Protein AF-A0A534KLQ3-F1 (afdb_monomer_lite)

Structure (mmCIF, N/CA/C/O backbone):
data_AF-A0A534KLQ3-F1
#
_entry.id   AF-A0A534KLQ3-F1
#
loop_
_atom_site.group_PDB
_atom_site.id
_atom_site.type_symbol
_atom_site.label_atom_id
_atom_site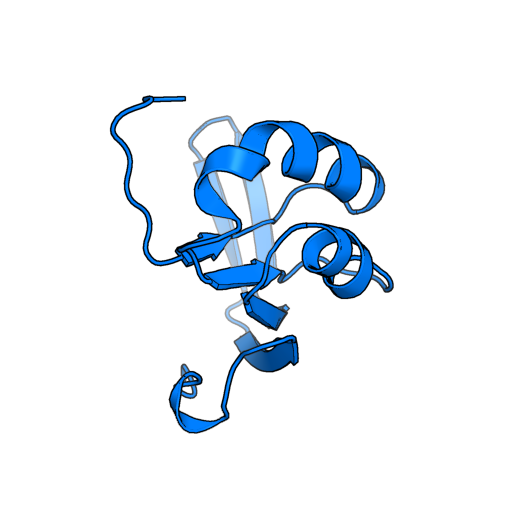.label_alt_id
_atom_site.label_comp_id
_atom_site.label_asym_id
_atom_site.label_entity_id
_atom_site.label_seq_id
_atom_site.pdbx_PDB_ins_code
_atom_site.Cartn_x
_atom_site.Cartn_y
_atom_site.Cartn_z
_atom_site.occupancy
_atom_site.B_iso_or_equiv
_atom_site.auth_seq_id
_atom_site.auth_comp_id
_atom_site.auth_asym_id
_atom_site.auth_atom_id
_atom_site.pdbx_PDB_model_num
ATOM 1 N N . MET A 1 1 ? -2.977 17.352 -1.901 1.00 56.81 1 MET A N 1
ATOM 2 C CA . MET A 1 1 ? -4.099 16.401 -2.074 1.00 56.81 1 MET A CA 1
ATOM 3 C C . MET A 1 1 ? -5.407 17.157 -1.951 1.00 56.81 1 MET A C 1
ATOM 5 O O . MET A 1 1 ? -5.505 18.005 -1.070 1.00 56.81 1 MET A O 1
ATOM 9 N N . SER A 1 2 ? -6.377 16.904 -2.835 1.00 50.56 2 SER A N 1
ATOM 10 C CA . SER A 1 2 ? -7.672 17.584 -2.750 1.00 50.56 2 SER A CA 1
ATOM 11 C C . SER A 1 2 ? -8.369 17.214 -1.442 1.00 50.56 2 SER A C 1
ATOM 13 O O . SER A 1 2 ? -8.663 16.045 -1.200 1.00 50.56 2 SER A O 1
ATOM 15 N N . ARG A 1 3 ? -8.658 18.216 -0.608 1.00 58.56 3 ARG A N 1
ATOM 16 C CA . ARG A 1 3 ? -9.328 18.051 0.692 1.00 58.56 3 ARG A CA 1
ATOM 17 C C . ARG A 1 3 ? -10.804 17.637 0.559 1.00 58.56 3 ARG A C 1
ATOM 19 O O . ARG A 1 3 ? -11.477 17.457 1.567 1.00 58.56 3 ARG A O 1
ATOM 26 N N . THR A 1 4 ? -11.302 17.505 -0.674 1.00 75.31 4 THR A N 1
ATOM 27 C CA . THR A 1 4 ? -12.666 17.068 -1.005 1.00 75.31 4 THR A CA 1
ATOM 28 C C . THR A 1 4 ? -12.757 15.606 -1.438 1.00 75.31 4 THR A C 1
ATOM 30 O O . THR A 1 4 ? -13.869 15.098 -1.567 1.00 75.31 4 THR A O 1
ATOM 33 N N . ALA A 1 5 ? -11.629 14.921 -1.656 1.00 81.44 5 ALA A N 1
ATOM 34 C CA . ALA A 1 5 ? -11.644 13.521 -2.061 1.00 81.44 5 ALA A CA 1
ATOM 35 C C . ALA A 1 5 ? -12.276 12.646 -0.965 1.00 81.44 5 ALA A C 1
ATOM 37 O O . ALA A 1 5 ? -11.973 12.796 0.219 1.00 81.44 5 ALA A O 1
ATOM 38 N N . ARG A 1 6 ? -13.156 11.726 -1.368 1.00 90.44 6 ARG A N 1
ATOM 39 C CA . ARG A 1 6 ? -13.798 10.736 -0.493 1.00 90.44 6 ARG A CA 1
ATOM 40 C C . ARG A 1 6 ? -13.584 9.345 -1.086 1.00 90.44 6 ARG A C 1
ATOM 42 O O . ARG A 1 6 ? -14.497 8.828 -1.716 1.00 90.44 6 ARG A O 1
ATOM 49 N N . PRO A 1 7 ? -12.363 8.799 -0.989 1.00 93.69 7 PRO A N 1
ATOM 50 C CA . PRO A 1 7 ? -12.073 7.491 -1.549 1.00 93.69 7 PRO A CA 1
ATOM 51 C C . PRO A 1 7 ? -12.744 6.391 -0.724 1.00 93.69 7 PRO A C 1
ATOM 53 O O . PRO A 1 7 ? -12.694 6.424 0.506 1.00 93.69 7 PRO A O 1
ATOM 56 N N . ASP A 1 8 ? -13.293 5.391 -1.406 1.00 93.00 8 ASP A N 1
ATOM 57 C CA . ASP A 1 8 ?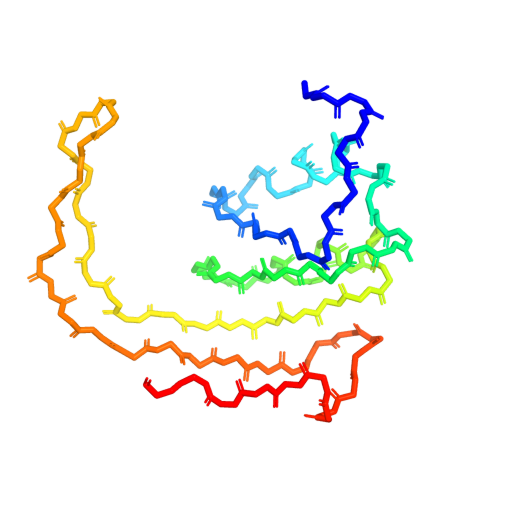 -13.692 4.128 -0.777 1.00 93.00 8 ASP A CA 1
ATOM 58 C C . ASP A 1 8 ? -12.469 3.237 -0.508 1.00 93.00 8 ASP A C 1
ATOM 60 O O . ASP A 1 8 ? -12.411 2.552 0.511 1.00 93.00 8 ASP A O 1
ATOM 64 N N . PHE A 1 9 ? -11.446 3.324 -1.371 1.00 94.38 9 PHE A N 1
ATOM 65 C CA . PHE A 1 9 ? -10.191 2.575 -1.271 1.00 94.38 9 PHE A CA 1
ATOM 66 C C . PHE A 1 9 ? -8.962 3.478 -1.387 1.00 94.38 9 PHE A C 1
ATOM 68 O O . PHE A 1 9 ? -8.918 4.393 -2.211 1.00 94.38 9 PHE A O 1
ATOM 75 N N . VAL A 1 10 ? -7.926 3.174 -0.606 1.00 96.56 10 VAL A N 1
ATOM 76 C CA . VAL A 1 10 ? -6.606 3.813 -0.694 1.00 96.56 10 VAL A CA 1
ATOM 77 C C . VAL A 1 10 ? -5.542 2.733 -0.860 1.00 96.56 10 VAL A C 1
ATOM 79 O O . VAL A 1 10 ? -5.270 1.977 0.070 1.00 96.56 10 VAL A O 1
ATOM 82 N N . PHE A 1 11 ? -4.918 2.674 -2.036 1.00 96.75 11 PHE A N 1
ATOM 83 C CA . PHE A 1 11 ? -3.792 1.776 -2.294 1.00 96.75 11 PHE A CA 1
ATOM 84 C C . PHE A 1 11 ? -2.484 2.416 -1.826 1.00 96.75 11 PHE A C 1
ATOM 86 O O . PHE A 1 11 ? -2.110 3.499 -2.281 1.00 96.75 11 PHE A O 1
ATOM 93 N N . VAL A 1 12 ? -1.774 1.732 -0.933 1.00 97.56 12 VAL A N 1
ATOM 94 C CA . VAL A 1 12 ? -0.444 2.124 -0.465 1.00 97.56 12 VAL A CA 1
ATOM 95 C C . VAL A 1 12 ? 0.581 1.257 -1.186 1.00 97.56 12 VAL A C 1
ATOM 97 O O . VAL A 1 12 ? 0.715 0.069 -0.906 1.00 97.56 12 VAL A O 1
ATOM 100 N N . THR A 1 13 ? 1.291 1.854 -2.145 1.00 95.94 13 THR A N 1
ATOM 101 C CA . THR A 1 13 ? 2.303 1.181 -2.983 1.00 95.94 13 THR A CA 1
ATOM 102 C C . THR A 1 13 ? 3.654 1.900 -2.954 1.00 95.94 13 THR A C 1
ATOM 104 O O . THR A 1 13 ? 4.473 1.744 -3.858 1.00 95.94 13 THR A O 1
ATOM 107 N N . THR A 1 14 ? 3.896 2.721 -1.927 1.00 95.94 14 THR A N 1
ATOM 108 C CA . THR A 1 14 ? 5.219 3.301 -1.662 1.00 95.94 14 THR A CA 1
ATOM 109 C C . THR A 1 14 ? 6.213 2.202 -1.291 1.00 95.94 14 THR A C 1
ATOM 111 O O . THR A 1 14 ? 5.834 1.064 -1.003 1.00 95.94 14 THR A O 1
ATOM 114 N N . LYS A 1 15 ? 7.508 2.516 -1.239 1.00 94.50 15 LYS A N 1
ATOM 115 C CA . LYS A 1 15 ? 8.465 1.580 -0.639 1.00 94.50 15 LYS A CA 1
ATOM 116 C C . LYS A 1 15 ? 8.162 1.421 0.858 1.00 94.50 15 LYS A C 1
ATOM 118 O O . LYS A 1 15 ? 7.640 2.342 1.484 1.00 94.50 15 LYS A O 1
ATOM 123 N N . SER A 1 16 ? 8.451 0.247 1.419 1.00 93.06 16 SER A N 1
ATOM 124 C CA . SER A 1 16 ? 8.016 -0.139 2.774 1.00 93.06 16 SER A CA 1
ATOM 125 C C . SER A 1 16 ? 8.504 0.809 3.873 1.00 93.06 16 SER A C 1
ATOM 127 O O . SER A 1 16 ? 7.781 1.097 4.824 1.00 93.06 16 SER A O 1
ATOM 129 N N . TYR A 1 17 ? 9.705 1.362 3.712 1.00 94.06 17 TYR A N 1
ATOM 130 C CA . TYR A 1 17 ? 10.282 2.336 4.637 1.00 94.06 17 TYR A CA 1
ATOM 131 C C . TYR A 1 17 ? 9.568 3.701 4.630 1.00 94.06 17 TYR A C 1
ATOM 133 O O . TYR A 1 17 ? 9.694 4.454 5.592 1.00 94.06 17 TYR A O 1
ATOM 141 N N . ASP A 1 18 ? 8.768 4.003 3.603 1.00 96.69 18 ASP A N 1
ATOM 142 C CA . ASP A 1 18 ? 7.977 5.236 3.516 1.00 96.69 18 ASP A CA 1
ATOM 143 C C . ASP A 1 18 ? 6.538 5.060 4.028 1.00 96.69 18 ASP A C 1
ATOM 145 O O . ASP A 1 18 ? 5.813 6.048 4.171 1.00 96.69 18 ASP A O 1
ATOM 149 N N . THR A 1 19 ? 6.103 3.831 4.340 1.00 97.44 19 THR A N 1
ATOM 150 C CA . THR A 1 19 ? 4.708 3.520 4.705 1.00 97.44 19 THR A CA 1
ATOM 151 C C . THR A 1 19 ? 4.219 4.357 5.890 1.00 97.44 19 THR A C 1
ATOM 153 O O . THR A 1 19 ? 3.125 4.917 5.844 1.00 97.44 19 THR A O 1
ATOM 156 N N . ALA A 1 20 ? 5.031 4.510 6.942 1.00 97.12 20 ALA A N 1
ATOM 157 C CA . ALA A 1 20 ? 4.653 5.309 8.111 1.00 97.12 20 ALA A CA 1
ATOM 158 C C . ALA A 1 20 ? 4.433 6.791 7.754 1.00 97.12 20 ALA A C 1
ATOM 160 O O . ALA A 1 20 ? 3.444 7.390 8.178 1.00 97.12 20 ALA A O 1
ATOM 161 N N . ASN A 1 21 ? 5.311 7.359 6.921 1.00 97.50 21 ASN A N 1
ATOM 162 C CA . ASN A 1 21 ? 5.211 8.746 6.466 1.00 97.50 21 ASN A CA 1
ATOM 163 C C . ASN A 1 21 ? 4.001 8.951 5.547 1.00 97.50 21 ASN A C 1
ATOM 165 O O . ASN A 1 21 ? 3.269 9.928 5.707 1.00 97.50 21 ASN A O 1
ATOM 169 N N . ALA A 1 22 ? 3.734 8.009 4.639 1.00 97.12 22 ALA A N 1
ATOM 170 C CA . ALA A 1 22 ? 2.540 8.036 3.798 1.00 97.12 22 ALA A CA 1
ATOM 171 C C . ALA A 1 22 ? 1.260 8.061 4.651 1.00 97.12 22 ALA A C 1
ATOM 173 O O . ALA A 1 22 ? 0.359 8.871 4.412 1.00 97.12 22 ALA A O 1
ATOM 174 N N . MET A 1 23 ? 1.211 7.247 5.709 1.00 97.56 23 MET A N 1
ATOM 175 C CA . MET A 1 23 ? 0.059 7.196 6.607 1.00 97.56 23 MET A CA 1
ATOM 176 C C . MET A 1 23 ? -0.172 8.490 7.388 1.00 97.56 23 MET A C 1
ATOM 178 O O . MET A 1 23 ? -1.323 8.776 7.703 1.00 97.56 23 MET A O 1
ATOM 182 N N . LEU A 1 24 ? 0.854 9.311 7.655 1.00 97.06 24 LEU A N 1
ATOM 183 C CA . LEU A 1 24 ? 0.671 10.645 8.252 1.00 97.06 24 LEU A CA 1
ATOM 184 C C . LEU A 1 24 ? -0.150 11.574 7.350 1.00 97.06 24 LEU A C 1
ATOM 186 O O . LEU A 1 24 ? -1.010 12.307 7.837 1.00 97.06 24 LEU A O 1
ATOM 190 N N . VAL A 1 25 ? 0.084 11.518 6.041 1.00 95.19 25 VAL A N 1
ATOM 191 C CA . VAL A 1 25 ? -0.625 12.351 5.059 1.00 95.19 25 VAL A CA 1
ATOM 192 C C . VAL A 1 25 ? -2.025 11.798 4.779 1.00 95.19 25 VAL A C 1
ATOM 194 O O . VAL A 1 25 ? -2.965 12.562 4.564 1.00 95.19 25 VAL A O 1
ATOM 197 N N . LEU A 1 26 ? -2.178 10.472 4.819 1.00 96.38 26 LEU A N 1
ATOM 198 C CA . LEU A 1 26 ? -3.423 9.769 4.499 1.00 96.38 26 LEU A CA 1
ATOM 199 C C . LEU A 1 26 ? -4.396 9.628 5.684 1.00 96.38 26 LEU A C 1
ATOM 201 O O . LEU A 1 26 ? -5.525 9.178 5.478 1.00 96.38 26 LEU A O 1
ATOM 205 N N . ARG A 1 27 ? -4.015 10.057 6.900 1.00 95.62 27 ARG A N 1
ATOM 206 C CA . ARG A 1 27 ? -4.874 10.031 8.108 1.00 95.62 27 ARG A CA 1
ATOM 207 C C . ARG A 1 27 ? -6.310 10.514 7.889 1.00 95.62 27 ARG A C 1
ATOM 209 O O . ARG A 1 27 ? -7.205 9.876 8.437 1.00 95.62 27 ARG A O 1
ATOM 216 N N . PRO A 1 28 ? -6.584 11.577 7.103 1.00 95.69 28 PRO A N 1
ATOM 217 C CA . PRO A 1 28 ? -7.956 12.043 6.895 1.00 95.69 28 PRO A CA 1
ATOM 218 C C . PRO A 1 28 ? -8.908 10.989 6.310 1.00 95.69 28 PRO A C 1
ATOM 220 O O . PRO A 1 28 ? -10.120 11.118 6.465 1.00 95.69 28 PRO A O 1
ATOM 223 N N . PHE A 1 29 ? -8.383 9.951 5.650 1.00 95.94 29 PHE A N 1
ATOM 224 C CA . PHE A 1 29 ? -9.175 8.876 5.048 1.00 95.94 29 PHE A CA 1
ATOM 225 C C . PHE A 1 29 ? -9.272 7.621 5.933 1.00 95.94 29 PHE A C 1
ATOM 227 O O . PHE A 1 29 ? -10.083 6.746 5.649 1.00 95.94 29 PHE A O 1
ATOM 234 N N . ALA A 1 30 ? -8.488 7.537 7.012 1.00 95.81 30 ALA A N 1
ATOM 235 C CA . ALA A 1 30 ? -8.258 6.330 7.816 1.00 95.81 30 ALA A CA 1
ATOM 236 C C . ALA A 1 30 ? -9.509 5.736 8.492 1.00 95.81 30 ALA A C 1
ATOM 238 O O . ALA A 1 30 ? -9.587 4.527 8.709 1.00 95.81 30 ALA A O 1
ATOM 239 N N . GLU A 1 31 ? -10.492 6.582 8.804 1.00 95.12 31 GLU A N 1
ATOM 240 C CA . GLU A 1 31 ? -11.758 6.168 9.424 1.00 95.12 31 GLU A CA 1
ATOM 241 C C . GLU A 1 31 ? -12.755 5.578 8.420 1.00 95.12 31 GLU A C 1
ATOM 243 O O . GLU A 1 31 ? -13.655 4.837 8.808 1.00 95.12 31 GLU A O 1
ATOM 248 N N . ARG A 1 32 ? -12.643 5.940 7.135 1.00 92.62 32 ARG A N 1
ATOM 249 C CA . ARG A 1 32 ? -13.682 5.669 6.130 1.00 92.62 32 ARG A CA 1
ATOM 250 C C . ARG A 1 32 ? -13.210 4.830 4.964 1.00 92.62 32 ARG A C 1
ATOM 252 O O . ARG A 1 32 ? -13.995 4.027 4.498 1.00 92.62 32 ARG A O 1
ATOM 259 N N . ALA A 1 33 ? -11.997 5.001 4.466 1.00 94.88 33 ALA A N 1
ATOM 260 C CA . ALA A 1 33 ? -11.523 4.206 3.342 1.00 94.88 33 ALA A CA 1
ATOM 261 C C . ALA A 1 33 ? -11.043 2.829 3.815 1.00 94.88 33 ALA A C 1
ATOM 263 O O . ALA A 1 33 ? -10.600 2.669 4.955 1.00 94.88 33 ALA A O 1
ATOM 264 N N . ILE A 1 34 ? -11.096 1.848 2.921 1.00 95.69 34 ILE A N 1
ATOM 265 C CA . ILE A 1 34 ? -10.362 0.593 3.059 1.00 95.69 34 ILE A CA 1
ATOM 266 C C . ILE A 1 34 ? -8.949 0.826 2.523 1.00 95.69 34 ILE A C 1
ATOM 268 O O . ILE A 1 34 ? -8.760 1.239 1.377 1.00 95.69 34 ILE A O 1
ATOM 272 N N . PHE A 1 35 ? -7.944 0.579 3.354 1.00 97.31 35 PHE A N 1
ATOM 273 C CA . PHE A 1 35 ? -6.550 0.694 2.945 1.00 97.31 35 PHE A CA 1
ATOM 274 C C . PHE A 1 35 ? -6.063 -0.645 2.405 1.00 97.31 35 PHE A C 1
ATOM 276 O O . PHE A 1 35 ? -6.220 -1.673 3.059 1.00 97.31 35 PHE A O 1
ATOM 283 N N . VAL A 1 36 ? -5.459 -0.630 1.221 1.00 96.94 36 VAL A N 1
ATOM 284 C CA . VAL A 1 36 ? -4.974 -1.829 0.534 1.00 96.94 36 VAL A CA 1
ATOM 285 C C . VAL A 1 36 ? -3.466 -1.725 0.364 1.00 96.94 36 VAL A C 1
ATOM 287 O O . VAL A 1 36 ? -2.970 -0.723 -0.153 1.00 96.94 36 VAL A O 1
ATOM 290 N N . THR A 1 37 ? -2.727 -2.754 0.767 1.00 97.56 37 THR A N 1
ATOM 291 C CA . THR A 1 37 ? -1.290 -2.853 0.484 1.00 97.56 37 THR A CA 1
ATOM 292 C C . THR A 1 37 ? -0.992 -4.058 -0.398 1.00 97.56 37 THR A C 1
ATOM 294 O O . THR A 1 37 ? -1.451 -5.164 -0.128 1.00 97.56 37 THR A O 1
ATOM 297 N N . LEU A 1 38 ? -0.220 -3.812 -1.459 1.00 95.94 38 LEU A N 1
ATOM 298 C CA . LEU A 1 38 ? 0.381 -4.822 -2.342 1.00 95.94 38 LEU A CA 1
ATOM 299 C C . LEU A 1 38 ? 1.918 -4.763 -2.276 1.00 95.94 38 LEU A C 1
ATOM 301 O O . LEU A 1 38 ? 2.615 -5.199 -3.190 1.00 95.94 38 LEU A O 1
ATOM 305 N N . GLN A 1 39 ? 2.455 -4.112 -1.242 1.00 96.69 39 GLN A N 1
ATOM 306 C CA . GLN A 1 39 ? 3.884 -3.858 -1.112 1.00 96.69 39 GLN A CA 1
ATOM 307 C C . GLN A 1 39 ? 4.621 -5.158 -0.801 1.00 96.69 39 GLN A C 1
ATOM 309 O O . GLN A 1 39 ? 4.224 -5.914 0.082 1.00 96.69 39 GLN A O 1
ATOM 314 N N . ASN A 1 40 ? 5.755 -5.370 -1.464 1.00 92.75 40 ASN A N 1
ATOM 315 C CA . ASN A 1 40 ? 6.657 -6.456 -1.101 1.00 92.75 40 ASN A CA 1
ATOM 316 C C . ASN A 1 40 ? 7.204 -6.267 0.328 1.00 92.75 40 ASN A C 1
ATOM 318 O O . ASN A 1 40 ? 7.469 -5.143 0.771 1.00 92.75 40 ASN A O 1
ATOM 322 N N . GLY A 1 41 ? 7.442 -7.386 1.016 1.00 88.44 41 GLY A N 1
ATOM 323 C CA . GLY A 1 41 ? 7.999 -7.424 2.370 1.00 88.44 41 GLY A CA 1
ATOM 324 C C . GLY A 1 41 ? 6.9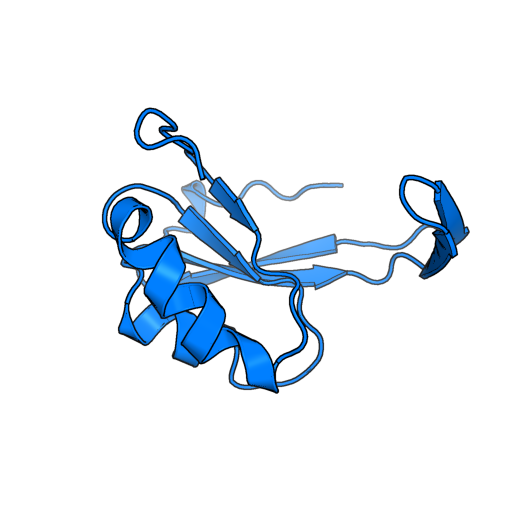48 -7.472 3.484 1.00 88.44 41 GLY A C 1
ATOM 325 O O . GLY A 1 41 ? 5.746 -7.425 3.241 1.00 88.44 41 GLY A O 1
ATOM 326 N N . LEU A 1 42 ? 7.426 -7.590 4.724 1.00 89.00 42 LEU A N 1
ATOM 327 C CA . LEU A 1 42 ? 6.605 -7.741 5.932 1.00 89.00 42 LEU A CA 1
ATOM 328 C C . LEU A 1 42 ? 6.438 -6.400 6.667 1.00 89.00 42 LEU A C 1
ATOM 330 O O . LEU A 1 42 ? 7.270 -5.504 6.521 1.00 89.00 42 LEU A O 1
ATOM 334 N N . GLY A 1 43 ? 5.391 -6.263 7.487 1.00 95.50 43 GLY A N 1
ATOM 335 C CA . GLY A 1 43 ? 5.211 -5.113 8.385 1.00 95.50 43 GLY A CA 1
ATOM 336 C C . GLY A 1 43 ? 4.413 -3.935 7.808 1.00 95.50 43 GLY A C 1
ATOM 337 O O . GLY A 1 43 ? 4.111 -2.978 8.532 1.00 95.50 43 GLY A O 1
ATOM 338 N N . ASN A 1 44 ? 4.087 -3.955 6.511 1.00 97.88 44 ASN A N 1
ATOM 339 C CA . ASN A 1 44 ? 3.361 -2.864 5.855 1.00 97.88 44 ASN A CA 1
ATOM 340 C C . ASN A 1 44 ? 1.918 -2.767 6.365 1.00 97.88 44 ASN A C 1
ATOM 342 O O . ASN A 1 44 ? 1.483 -1.691 6.778 1.00 97.88 44 ASN A O 1
ATOM 346 N N . ALA A 1 45 ? 1.200 -3.892 6.386 1.00 97.56 45 ALA A N 1
ATOM 347 C CA . ALA A 1 45 ? -0.192 -3.946 6.818 1.00 97.56 45 ALA A CA 1
ATOM 348 C C . ALA A 1 45 ? -0.336 -3.559 8.299 1.00 97.56 45 ALA A C 1
ATOM 350 O O . ALA A 1 45 ? -1.210 -2.770 8.646 1.00 97.56 45 ALA A O 1
ATOM 351 N N . GLU A 1 46 ? 0.586 -4.000 9.155 1.00 98.31 46 GLU A N 1
ATOM 352 C CA . GLU A 1 46 ? 0.690 -3.607 10.562 1.00 98.31 46 GLU A CA 1
ATOM 353 C C . GLU A 1 46 ? 0.934 -2.104 10.707 1.00 98.31 46 GLU A C 1
ATOM 355 O O . GLU A 1 46 ? 0.311 -1.440 11.535 1.00 98.31 46 GLU A O 1
ATOM 360 N N . THR A 1 47 ? 1.828 -1.546 9.888 1.00 98.25 47 THR A N 1
ATOM 361 C CA . THR A 1 47 ? 2.117 -0.107 9.900 1.00 98.25 47 THR A CA 1
ATOM 362 C C . THR A 1 47 ? 0.901 0.718 9.510 1.00 98.25 47 THR A C 1
ATOM 364 O O . THR A 1 47 ? 0.639 1.741 10.141 1.00 98.25 47 THR A O 1
ATOM 367 N N . ILE A 1 48 ? 0.146 0.263 8.515 1.00 98.44 48 ILE A N 1
ATOM 368 C CA . ILE A 1 48 ? -1.092 0.904 8.069 1.00 98.44 48 ILE A CA 1
ATOM 369 C C . ILE A 1 48 ? -2.184 0.766 9.141 1.00 98.44 48 ILE A C 1
ATOM 371 O O . ILE A 1 48 ? -2.833 1.756 9.487 1.00 98.44 48 ILE A O 1
ATOM 375 N N . ALA A 1 49 ? -2.337 -0.424 9.729 1.00 98.25 49 ALA A N 1
ATOM 376 C CA . ALA A 1 49 ? -3.342 -0.740 10.748 1.00 98.25 49 ALA A CA 1
ATOM 377 C C . ALA A 1 49 ? -3.143 0.017 12.072 1.00 98.25 49 ALA A C 1
ATOM 379 O O . ALA A 1 49 ? -4.082 0.151 12.851 1.00 98.25 49 ALA A O 1
ATOM 380 N N . ARG A 1 50 ? -1.957 0.591 12.320 1.00 98.06 50 ARG A N 1
ATOM 381 C CA . ARG A 1 50 ? -1.750 1.544 13.428 1.00 98.06 50 ARG A CA 1
ATOM 382 C C . ARG A 1 50 ? -2.573 2.829 13.290 1.00 98.06 50 ARG A C 1
ATOM 384 O O . ARG A 1 50 ? -2.601 3.635 14.215 1.00 98.06 50 ARG A O 1
ATOM 391 N N . THR A 1 51 ? -3.160 3.093 12.126 1.00 97.38 51 THR A N 1
ATOM 392 C CA . THR A 1 51 ? -3.896 4.332 11.846 1.00 97.38 51 THR A CA 1
ATOM 393 C C . THR A 1 51 ? -5.219 4.069 11.133 1.00 97.38 51 THR A C 1
ATOM 395 O O . THR A 1 51 ? -6.222 4.659 11.517 1.00 97.38 51 THR A O 1
ATOM 398 N N . ALA A 1 52 ? -5.244 3.212 10.109 1.00 97.94 52 ALA A N 1
ATOM 399 C CA . ALA A 1 52 ? -6.459 2.882 9.368 1.00 97.94 52 ALA A CA 1
ATOM 400 C C . ALA A 1 52 ? -7.289 1.812 10.083 1.00 97.94 52 ALA A C 1
ATOM 402 O O . ALA A 1 52 ? -6.746 0.811 10.548 1.00 97.94 52 ALA A O 1
ATOM 403 N N . ARG A 1 53 ? -8.615 1.995 10.112 1.00 96.94 53 ARG A N 1
ATOM 404 C CA . ARG A 1 53 ? -9.535 1.032 10.747 1.00 96.94 53 ARG A CA 1
ATOM 405 C C . ARG A 1 53 ? -9.764 -0.223 9.920 1.00 96.94 53 ARG A C 1
ATOM 407 O O . ARG A 1 53 ? -10.080 -1.258 10.490 1.00 96.94 53 ARG A O 1
ATOM 414 N N . ARG A 1 54 ? -9.633 -0.109 8.596 1.00 96.69 54 ARG A N 1
ATOM 415 C CA . ARG A 1 54 ? -9.904 -1.178 7.634 1.00 96.69 54 ARG A CA 1
ATOM 416 C C . ARG A 1 54 ? -8.702 -1.381 6.736 1.00 96.69 54 ARG A C 1
ATOM 418 O O . ARG A 1 54 ? -8.308 -0.455 6.025 1.00 96.69 54 ARG A O 1
ATOM 425 N N . VAL A 1 55 ? -8.122 -2.574 6.788 1.00 97.44 55 VAL A N 1
ATOM 426 C CA . VAL A 1 55 ? -6.904 -2.926 6.059 1.00 97.44 55 VAL A CA 1
ATOM 427 C C . VAL A 1 55 ? -7.081 -4.264 5.360 1.00 97.44 55 VAL A C 1
ATOM 429 O O . VAL A 1 55 ? -7.443 -5.263 5.982 1.00 97.44 55 VAL A O 1
ATOM 432 N N . VAL A 1 56 ? -6.759 -4.264 4.073 1.00 95.88 56 VAL A N 1
ATOM 433 C CA . VAL A 1 56 ? -6.608 -5.439 3.220 1.00 95.88 56 VAL A CA 1
ATOM 434 C C . VAL A 1 56 ? -5.136 -5.548 2.849 1.00 95.88 56 VAL A C 1
ATOM 436 O O . VAL A 1 56 ? -4.503 -4.563 2.454 1.00 95.88 56 VAL A O 1
ATOM 439 N N . ALA A 1 57 ? -4.587 -6.747 2.970 1.00 94.81 57 ALA A N 1
ATOM 440 C CA . ALA A 1 57 ? -3.238 -7.049 2.523 1.00 94.81 57 ALA A CA 1
ATOM 441 C C . ALA A 1 57 ? -3.303 -7.969 1.309 1.00 94.81 57 ALA A C 1
ATOM 443 O O . ALA A 1 57 ? -4.228 -8.767 1.163 1.00 94.81 57 ALA A O 1
ATOM 444 N N . GLY A 1 58 ? -2.316 -7.867 0.435 1.00 92.94 58 GLY A N 1
ATOM 445 C CA . GLY A 1 58 ? -2.246 -8.732 -0.719 1.00 92.94 58 GLY A CA 1
ATOM 446 C C . GLY A 1 58 ? -0.882 -8.758 -1.363 1.00 92.94 58 GLY A C 1
ATOM 447 O O . GLY A 1 58 ? 0.038 -8.031 -0.986 1.00 92.94 58 GLY A O 1
ATOM 448 N N . THR A 1 59 ? -0.773 -9.615 -2.360 1.00 93.81 59 THR A N 1
ATOM 449 C CA . THR A 1 59 ? 0.417 -9.768 -3.184 1.00 93.81 59 THR A CA 1
ATOM 450 C C . THR A 1 59 ? 0.017 -9.678 -4.644 1.00 93.81 59 THR A C 1
ATOM 452 O O . THR A 1 59 ? -1.111 -9.995 -5.019 1.00 93.81 59 THR A O 1
ATOM 455 N N . THR A 1 60 ? 0.942 -9.216 -5.477 1.00 94.12 60 THR A N 1
ATOM 456 C CA . THR A 1 60 ? 0.769 -9.201 -6.926 1.00 94.12 60 THR A CA 1
ATOM 457 C C . THR A 1 60 ? 2.038 -9.705 -7.594 1.00 94.12 60 THR A C 1
ATOM 459 O O . THR A 1 60 ? 3.142 -9.363 -7.168 1.00 94.12 60 THR A O 1
ATOM 462 N N . THR A 1 61 ? 1.894 -10.532 -8.626 1.00 94.69 61 THR A N 1
ATOM 463 C CA . THR A 1 61 ? 3.016 -11.055 -9.422 1.00 94.69 61 THR A CA 1
ATOM 464 C C . THR A 1 61 ? 3.112 -10.402 -10.801 1.00 94.69 61 THR A C 1
ATOM 466 O O . THR A 1 61 ? 3.879 -10.854 -11.650 1.00 94.69 61 THR A O 1
ATOM 469 N N . HIS A 1 62 ? 2.372 -9.311 -11.040 1.00 95.69 62 HIS A N 1
ATOM 470 C CA . HIS A 1 62 ? 2.502 -8.530 -12.268 1.00 95.69 62 HIS A CA 1
ATOM 471 C C . HIS A 1 62 ? 3.919 -7.962 -12.411 1.00 95.69 62 HIS A C 1
ATOM 473 O O . HIS A 1 62 ? 4.436 -7.275 -11.528 1.00 95.69 62 HIS A O 1
ATOM 479 N N . GLY A 1 63 ? 4.531 -8.192 -13.571 1.00 95.81 63 GLY A N 1
ATOM 480 C CA . GLY A 1 63 ? 5.812 -7.591 -13.917 1.00 95.81 63 GLY A CA 1
ATOM 481 C C . GLY A 1 63 ? 5.600 -6.209 -14.519 1.00 95.81 63 GLY A C 1
ATOM 482 O O . GLY A 1 63 ? 5.134 -6.109 -15.650 1.00 95.81 63 GLY A O 1
ATOM 483 N N . VAL A 1 64 ? 5.961 -5.139 -13.811 1.00 95.94 64 VAL A N 1
ATOM 484 C CA . VAL A 1 64 ? 5.881 -3.764 -14.333 1.00 95.94 64 VAL A CA 1
ATOM 485 C C . VAL A 1 64 ? 7.249 -3.099 -14.262 1.00 95.94 64 VAL A C 1
ATOM 487 O O . VAL A 1 64 ? 7.916 -3.124 -13.231 1.00 95.94 64 VAL A O 1
ATOM 490 N N . THR A 1 65 ? 7.680 -2.494 -15.367 1.00 97.31 65 THR A N 1
ATOM 491 C CA . THR A 1 65 ? 8.897 -1.679 -15.433 1.00 97.31 65 THR A CA 1
ATOM 492 C C . THR A 1 65 ? 8.513 -0.212 -15.563 1.00 97.31 65 THR A C 1
ATOM 494 O O . THR A 1 65 ? 7.757 0.153 -16.461 1.00 97.31 65 THR A O 1
ATOM 497 N N . PHE A 1 66 ? 9.049 0.631 -14.685 1.00 96.81 66 PHE A N 1
ATOM 498 C CA . PHE A 1 66 ? 8.971 2.080 -14.841 1.00 96.81 66 PHE A CA 1
ATOM 499 C C . PHE A 1 66 ? 9.855 2.517 -16.015 1.00 96.81 66 PHE A C 1
ATOM 501 O O . PHE A 1 66 ? 11.042 2.193 -16.028 1.00 96.81 66 PHE A O 1
ATOM 508 N N . VAL A 1 67 ? 9.277 3.219 -16.991 1.00 98.25 67 VAL A N 1
ATOM 509 C CA . VAL A 1 67 ? 10.005 3.742 -18.160 1.00 98.25 67 VAL A CA 1
ATOM 510 C C . VAL A 1 67 ? 10.273 5.235 -17.976 1.00 98.25 67 VAL A C 1
ATOM 512 O O . VAL A 1 67 ? 11.404 5.686 -18.148 1.00 98.25 67 VAL A O 1
ATOM 515 N N . GLY A 1 68 ? 9.258 5.982 -17.537 1.00 97.88 68 GLY A N 1
ATOM 516 C CA . GLY A 1 68 ? 9.347 7.410 -17.250 1.00 97.88 68 GLY A CA 1
ATOM 517 C C . GLY A 1 68 ? 8.070 7.946 -16.592 1.00 97.88 68 GLY A C 1
ATOM 518 O O . GLY A 1 68 ? 7.104 7.205 -16.401 1.00 97.88 68 GLY A O 1
ATOM 519 N N . PRO A 1 69 ? 8.025 9.230 -16.197 1.00 97.50 69 PRO A N 1
ATOM 520 C CA . PRO A 1 69 ? 6.819 9.830 -15.632 1.00 97.50 69 PRO A CA 1
ATOM 521 C C . PRO A 1 69 ? 5.622 9.692 -16.584 1.00 97.50 69 PRO A C 1
ATOM 523 O O . PRO A 1 69 ? 5.660 10.182 -17.706 1.00 97.50 69 PRO A O 1
ATOM 526 N N . GLY A 1 70 ? 4.558 9.026 -16.130 1.00 96.94 70 GLY A N 1
ATOM 527 C CA . GLY A 1 70 ? 3.377 8.744 -16.953 1.00 96.94 70 GLY A CA 1
ATOM 528 C C . GLY A 1 70 ? 3.511 7.536 -17.889 1.00 96.94 70 GLY A C 1
ATOM 529 O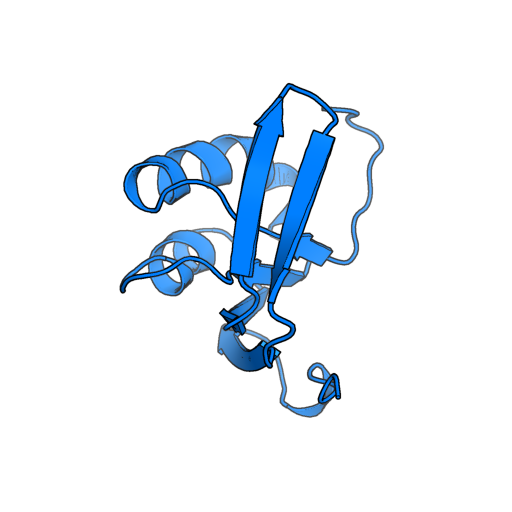 O . GLY A 1 70 ? 2.544 7.220 -18.576 1.00 96.94 70 GLY A O 1
ATOM 530 N N . GLU A 1 71 ? 4.650 6.832 -17.889 1.00 97.94 71 GLU A N 1
ATOM 531 C CA . GLU A 1 71 ? 4.906 5.685 -18.763 1.00 97.94 71 GLU A CA 1
ATOM 532 C C . GLU A 1 71 ? 5.450 4.469 -17.996 1.00 97.94 71 GLU A C 1
ATOM 534 O O . GLU A 1 71 ? 6.483 4.506 -17.315 1.00 97.94 71 GLU A O 1
ATOM 539 N N . ILE A 1 72 ? 4.754 3.345 -18.153 1.00 97.88 72 ILE A N 1
ATOM 540 C CA . ILE A 1 72 ? 5.154 2.040 -17.629 1.00 97.88 72 ILE A CA 1
ATOM 541 C C . ILE A 1 72 ? 5.088 1.002 -18.741 1.00 97.88 72 ILE A C 1
ATOM 543 O O . ILE A 1 72 ? 4.266 1.095 -19.651 1.00 97.88 72 ILE A O 1
ATOM 547 N N . ARG A 1 73 ? 5.918 -0.034 -18.631 1.00 97.75 73 ARG A N 1
ATOM 548 C CA . ARG A 1 73 ? 5.820 -1.243 -19.448 1.00 97.75 73 ARG A CA 1
ATOM 549 C C . ARG A 1 73 ? 5.302 -2.383 -18.585 1.00 97.75 73 ARG A C 1
ATOM 551 O O . ARG A 1 73 ? 5.990 -2.823 -17.663 1.00 97.75 73 ARG A O 1
ATOM 558 N N . HIS A 1 74 ? 4.112 -2.885 -18.900 1.00 97.38 74 HIS A N 1
ATOM 559 C CA . HIS A 1 74 ? 3.587 -4.113 -18.304 1.00 97.38 74 HIS A CA 1
ATOM 560 C C . HIS A 1 74 ? 4.269 -5.3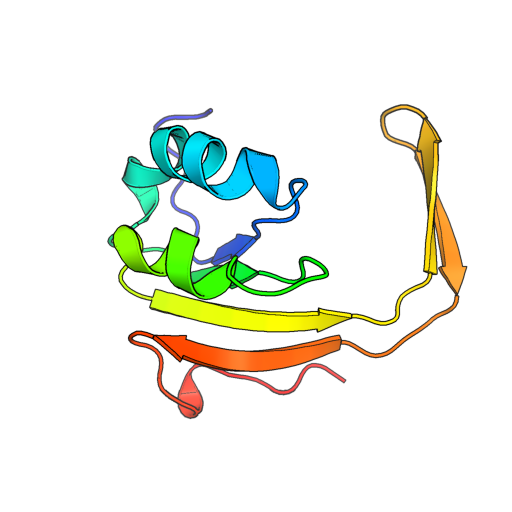10 -18.981 1.00 97.38 74 HIS A C 1
ATOM 562 O O . HIS A 1 74 ? 3.919 -5.716 -20.082 1.00 97.38 74 HIS A O 1
ATOM 568 N N . ALA A 1 75 ? 5.339 -5.793 -18.356 1.00 95.38 75 ALA A N 1
ATOM 569 C CA . ALA A 1 75 ? 6.265 -6.784 -18.894 1.00 95.38 75 ALA A CA 1
ATOM 570 C C . ALA A 1 75 ? 5.806 -8.238 -18.697 1.00 95.38 75 ALA A C 1
ATOM 572 O O . ALA A 1 75 ? 6.360 -9.130 -19.333 1.00 95.38 75 ALA A O 1
ATOM 573 N N . GLY A 1 76 ? 4.830 -8.483 -17.821 1.00 96.19 76 GLY A N 1
ATOM 574 C CA . GLY A 1 76 ? 4.297 -9.819 -17.572 1.00 96.19 76 GLY A CA 1
ATOM 575 C C . GLY A 1 76 ? 2.974 -9.782 -16.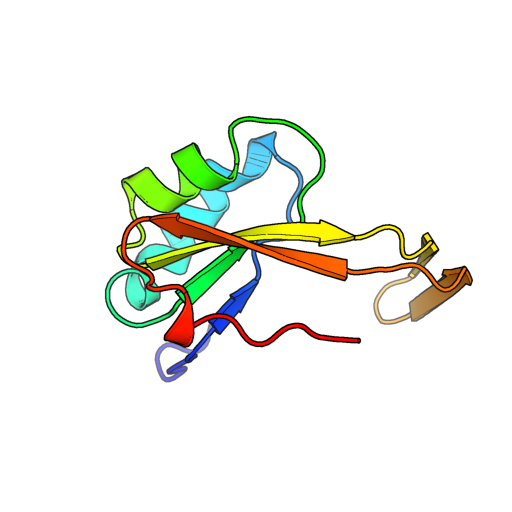818 1.00 96.19 76 GLY A C 1
ATOM 576 O O . GLY A 1 76 ? 2.823 -9.045 -15.840 1.00 96.19 76 GLY A O 1
ATOM 577 N N . ILE A 1 77 ? 2.014 -10.580 -17.280 1.00 95.88 77 ILE A N 1
ATOM 578 C CA . ILE A 1 77 ? 0.743 -10.804 -16.587 1.00 95.88 77 ILE A CA 1
ATOM 579 C C . ILE A 1 77 ? 1.017 -11.722 -15.397 1.00 95.88 77 ILE A C 1
ATOM 581 O O . ILE A 1 77 ? 1.693 -12.738 -15.543 1.00 95.88 77 ILE A O 1
ATOM 585 N N . GLY A 1 78 ? 0.513 -11.332 -14.233 1.00 92.94 78 GLY A N 1
ATOM 586 C CA . GLY A 1 78 ? 0.581 -12.127 -13.018 1.00 92.94 78 GLY A CA 1
ATOM 587 C C . GLY A 1 78 ? -0.791 -12.229 -12.372 1.00 92.94 78 GLY A C 1
ATOM 588 O O . GLY A 1 78 ? -1.799 -11.840 -12.953 1.00 92.94 78 GLY A O 1
ATOM 589 N N . GLU A 1 79 ? -0.805 -12.733 -11.152 1.00 92.94 79 GLU A N 1
ATOM 590 C CA . GLU A 1 79 ? -1.991 -12.834 -10.314 1.00 92.94 79 GLU A CA 1
ATOM 591 C C . GLU A 1 79 ? -1.920 -11.789 -9.206 1.00 92.94 79 GLU A C 1
ATOM 593 O O . GLU A 1 79 ? -0.833 -11.387 -8.779 1.00 92.94 79 GLU A O 1
ATOM 598 N N . THR A 1 80 ? -3.082 -11.356 -8.723 1.00 93.31 80 THR A N 1
ATOM 599 C CA . THR A 1 80 ? -3.191 -10.527 -7.522 1.00 93.31 80 THR A CA 1
ATOM 600 C C . THR A 1 80 ? -4.111 -11.220 -6.534 1.00 93.31 80 THR A C 1
ATOM 602 O O . THR A 1 80 ? -5.254 -11.529 -6.858 1.00 93.31 80 THR A O 1
ATOM 605 N N . VAL A 1 81 ? -3.617 -11.456 -5.322 1.00 90.69 81 VAL A N 1
ATOM 606 C CA . VAL A 1 81 ? -4.371 -12.110 -4.249 1.00 90.69 81 VAL A CA 1
ATOM 607 C C . VAL A 1 81 ? -4.530 -11.126 -3.102 1.00 90.69 81 VAL A C 1
ATOM 609 O O . VAL A 1 81 ? -3.553 -10.526 -2.662 1.00 90.69 81 VAL A O 1
ATOM 612 N N . LEU A 1 82 ? -5.761 -10.966 -2.622 1.00 90.94 82 LEU A N 1
ATOM 613 C CA . LEU A 1 82 ? -6.119 -10.094 -1.505 1.00 90.94 82 LEU A CA 1
ATOM 614 C C . LEU A 1 82 ? -6.692 -10.923 -0.354 1.00 90.94 82 LEU A C 1
ATOM 616 O O . LEU A 1 82 ? -7.397 -11.906 -0.583 1.00 90.94 82 LEU A O 1
ATOM 620 N N . GLY A 1 83 ? -6.415 -10.495 0.873 1.00 89.62 83 GLY A N 1
ATOM 621 C CA . GLY A 1 83 ? -6.899 -11.107 2.104 1.00 89.62 83 GLY A CA 1
ATOM 622 C C . GLY A 1 83 ? -7.205 -10.065 3.179 1.00 89.62 83 GLY A C 1
ATOM 623 O O . GLY A 1 83 ? -6.601 -8.987 3.225 1.00 89.62 83 GLY A O 1
ATOM 624 N N . ALA A 1 84 ? -8.154 -10.399 4.053 1.00 92.62 84 ALA A N 1
ATOM 625 C CA . ALA A 1 84 ? -8.507 -9.578 5.203 1.00 92.62 84 ALA A CA 1
ATOM 626 C C . ALA A 1 84 ? -7.285 -9.442 6.108 1.00 92.62 84 ALA A C 1
ATOM 628 O O . ALA A 1 84 ? -6.602 -10.431 6.375 1.00 92.62 84 ALA A O 1
ATOM 629 N N . TRP A 1 85 ? -7.024 -8.229 6.593 1.00 94.38 85 TRP A N 1
ATOM 630 C CA . TRP A 1 85 ? -5.978 -8.006 7.587 1.00 94.38 85 TRP A CA 1
ATOM 631 C C . TRP A 1 85 ? -6.538 -7.475 8.904 1.00 94.38 85 TRP A C 1
ATOM 633 O O . TRP A 1 85 ? -6.337 -8.084 9.950 1.00 94.38 85 TRP A O 1
ATOM 643 N N . SER A 1 86 ? -7.238 -6.338 8.875 1.00 96.06 86 SER A N 1
ATOM 644 C CA . SER A 1 86 ? -7.793 -5.719 10.085 1.00 96.06 86 SER A CA 1
ATOM 645 C C . SER A 1 86 ? -9.095 -4.991 9.783 1.00 96.06 86 SER A C 1
ATOM 647 O O . SER A 1 86 ? -9.151 -4.216 8.830 1.00 96.06 86 SER A O 1
ATOM 649 N N . GLY A 1 87 ? -10.124 -5.228 10.601 1.00 93.94 87 GLY A N 1
ATOM 650 C CA . GLY A 1 87 ? -11.405 -4.513 10.544 1.00 93.94 87 GLY A CA 1
ATOM 651 C C . GLY A 1 87 ? -12.190 -4.677 9.238 1.00 93.94 87 GLY A C 1
ATOM 652 O O . GLY A 1 87 ? -13.007 -3.818 8.919 1.00 93.94 87 GLY A O 1
ATOM 653 N N . VAL A 1 88 ? -11.916 -5.736 8.477 1.00 91.62 88 VAL A N 1
ATOM 654 C CA . VAL A 1 88 ? -12.605 -6.087 7.229 1.00 91.62 88 VAL A CA 1
ATOM 655 C C . VAL A 1 88 ? -13.076 -7.532 7.312 1.00 91.62 88 VAL A C 1
ATOM 657 O O . VAL A 1 88 ? -12.348 -8.380 7.837 1.00 91.62 88 VAL A O 1
ATOM 660 N N . ASP A 1 89 ? -14.266 -7.796 6.791 1.00 82.06 89 ASP A N 1
ATOM 661 C CA . ASP A 1 89 ? -14.837 -9.139 6.733 1.00 82.06 89 ASP A CA 1
ATOM 662 C C . ASP A 1 89 ? -14.555 -9.787 5.374 1.00 82.06 89 ASP A C 1
ATOM 664 O O . ASP A 1 89 ? -14.273 -9.119 4.380 1.00 82.06 89 ASP A O 1
ATOM 668 N N . GLU A 1 90 ? -14.650 -11.114 5.295 1.00 70.06 90 GLU A N 1
ATOM 669 C CA . GLU A 1 90 ? -14.421 -11.845 4.041 1.00 70.06 90 GLU A CA 1
ATOM 670 C C . GLU A 1 90 ? -15.426 -11.445 2.943 1.00 70.06 90 GLU A C 1
ATOM 672 O O . GLU A 1 90 ? -15.099 -11.479 1.761 1.00 70.06 90 GLU A O 1
ATOM 677 N N . SER A 1 91 ? -16.617 -10.964 3.320 1.00 71.44 91 SER A N 1
ATOM 678 C CA . SER A 1 91 ? -17.595 -10.376 2.394 1.00 71.44 91 SER A CA 1
ATOM 679 C C . SER A 1 91 ? -17.150 -9.049 1.772 1.00 71.44 91 SER A C 1
ATOM 681 O O . SER A 1 91 ? -17.661 -8.682 0.716 1.00 71.44 91 SER A O 1
ATOM 683 N N . ASP A 1 92 ? -16.208 -8.335 2.396 1.00 66.94 92 ASP A N 1
ATOM 684 C CA . ASP A 1 92 ? -15.601 -7.127 1.824 1.00 66.94 92 ASP A CA 1
ATOM 685 C C . ASP A 1 92 ? -14.549 -7.470 0.753 1.00 66.94 92 ASP A C 1
ATOM 687 O O . ASP A 1 92 ? -14.041 -6.584 0.059 1.00 66.94 92 ASP A O 1
ATOM 691 N N . LEU A 1 93 ? -14.202 -8.755 0.608 1.00 65.62 93 LEU A N 1
ATOM 692 C CA . LEU A 1 93 ? -13.165 -9.238 -0.292 1.00 65.62 93 LEU A CA 1
ATOM 693 C C . LEU A 1 93 ? -13.785 -9.968 -1.481 1.00 65.62 93 LEU A C 1
ATOM 695 O O . LEU A 1 93 ? -14.252 -11.101 -1.385 1.00 65.62 93 LEU A O 1
ATOM 699 N N . VAL A 1 94 ? -13.720 -9.351 -2.656 1.00 56.97 94 VAL A N 1
ATOM 700 C CA . VAL A 1 94 ? -14.022 -10.046 -3.911 1.00 56.97 94 VAL A CA 1
ATOM 701 C C . VAL A 1 94 ? -12.718 -10.607 -4.474 1.00 56.97 94 VAL A C 1
ATOM 703 O O . VAL A 1 94 ? -11.741 -9.876 -4.638 1.00 56.97 94 VAL A O 1
ATOM 706 N N . ARG A 1 95 ? -12.691 -11.908 -4.798 1.00 51.06 95 ARG A N 1
ATOM 707 C CA . ARG A 1 95 ? -11.589 -12.497 -5.575 1.00 51.06 95 ARG A CA 1
ATOM 708 C C . ARG A 1 95 ? -11.553 -11.830 -6.951 1.00 51.06 95 ARG A C 1
ATOM 710 O O . ARG A 1 95 ? -12.434 -12.075 -7.772 1.00 51.06 95 ARG A O 1
ATOM 717 N N . LEU A 1 96 ? -10.539 -11.008 -7.199 1.00 46.75 96 LEU A N 1
ATOM 718 C CA . LEU A 1 96 ? -10.225 -10.505 -8.533 1.00 46.75 96 LEU A CA 1
ATOM 719 C C . LEU A 1 96 ? -9.490 -11.628 -9.278 1.00 46.75 96 LEU A C 1
ATOM 721 O O . LEU A 1 96 ? -8.447 -12.086 -8.816 1.00 46.75 96 LEU A O 1
ATOM 725 N N . ARG A 1 97 ? -10.089 -12.129 -10.362 1.00 43.28 97 ARG A N 1
ATOM 726 C CA . ARG A 1 97 ? -9.439 -13.028 -11.324 1.00 43.28 97 ARG A CA 1
ATOM 727 C C . ARG A 1 97 ? -8.939 -12.219 -12.505 1.00 43.28 97 ARG A C 1
ATOM 729 O O . ARG A 1 97 ? -9.684 -11.300 -12.910 1.00 43.28 97 ARG A O 1
#

Sequence (97 aa):
MSRTARPDFVFVTTKSYDTANAMLVLRPFAERAIFVTLQNGLGNAETIARTARRVVAGTTTHGVTFVGPGEIRHAGIGETVLGAWSGVDESDLVRLR

pLDDT: mean 90.78, std 12.62, range [43.28, 98.44]

Secondary structure (DSSP, 8-state):
--TT---SEEEE-S-GGGHHHHHHHHGGGTTTSEEEE--SSSSHHHHHHTT-S-EEEEEE--EEEEEETTEEEEEE---EEEEEEES--GGG-----

Radius of gyration: 14.0 Å; chains: 1; bounding box: 28×31×33 Å

Foldseek 3Di:
DPPPDAEQEDEDADAQVCLLVVLVVVLVNQAHHAYEYQYPDPDNQVSSVVRHQHYKYKHWPFDWADPDVVDIDRPDHTAIDIDGDHNDDCVNDDRDD